Protein AF-A0A392P6P4-F1 (afdb_monomer_lite)

pLDDT: mean 94.8, std 5.85, range [71.12, 98.56]

Structure (mmCIF, N/CA/C/O backbone):
data_AF-A0A392P6P4-F1
#
_entry.id   AF-A0A392P6P4-F1
#
loop_
_atom_site.group_PDB
_atom_site.id
_atom_site.type_symbol
_atom_site.label_atom_id
_atom_site.label_alt_id
_atom_site.label_comp_id
_atom_site.label_asym_id
_atom_site.label_entity_id
_atom_site.label_seq_id
_atom_site.pdbx_PDB_ins_code
_atom_site.Cartn_x
_atom_site.Cartn_y
_atom_site.Cartn_z
_atom_site.occupancy
_atom_site.B_iso_or_equiv
_atom_site.auth_seq_id
_atom_site.auth_comp_id
_atom_site.auth_asym_id
_atom_site.auth_atom_id
_atom_site.pdbx_PDB_model_num
ATOM 1 N N . GLY A 1 1 ? 2.459 -21.349 18.134 1.00 71.12 1 GLY A N 1
ATOM 2 C CA . GLY A 1 1 ? 2.414 -20.544 16.908 1.00 71.12 1 GLY A CA 1
ATOM 3 C C . GLY A 1 1 ? 3.276 -21.238 15.891 1.00 71.12 1 GLY A C 1
ATOM 4 O O . GLY A 1 1 ? 4.379 -21.629 16.244 1.00 71.12 1 GLY A O 1
ATOM 5 N N . ASP A 1 2 ? 2.735 -21.455 14.705 1.00 93.81 2 ASP A N 1
ATOM 6 C CA . ASP A 1 2 ? 3.400 -2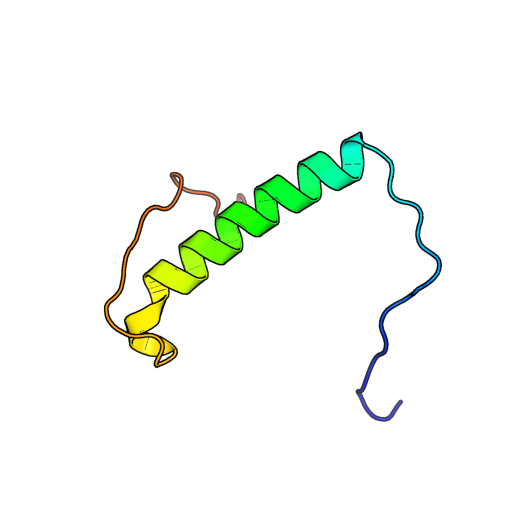2.001 13.513 1.00 93.81 2 ASP A CA 1
ATOM 7 C C . ASP A 1 2 ? 4.219 -20.945 12.749 1.00 93.81 2 ASP A C 1
ATOM 9 O O . ASP A 1 2 ? 5.042 -21.305 11.916 1.00 93.81 2 ASP A O 1
ATOM 13 N N . GLY A 1 3 ? 4.062 -19.664 13.098 1.00 96.31 3 GLY A N 1
ATOM 14 C CA . GLY A 1 3 ? 4.782 -18.544 12.483 1.00 96.31 3 GLY A CA 1
ATOM 15 C C . GLY A 1 3 ? 3.956 -17.808 11.431 1.00 96.31 3 GLY A C 1
ATOM 16 O O . GLY A 1 3 ? 4.369 -16.738 10.988 1.00 96.31 3 GLY A O 1
ATOM 17 N N . ASP A 1 4 ? 2.778 -18.336 11.101 1.00 97.25 4 ASP A N 1
ATOM 18 C CA . ASP A 1 4 ? 1.832 -17.702 10.197 1.00 97.25 4 ASP A CA 1
ATOM 19 C C . ASP A 1 4 ? 0.950 -16.687 10.938 1.00 97.25 4 ASP A C 1
ATOM 21 O O . ASP A 1 4 ? 0.852 -16.660 12.171 1.00 97.25 4 ASP A O 1
ATOM 25 N N . TYR A 1 5 ? 0.305 -15.820 10.163 1.00 95.75 5 TYR A N 1
ATOM 26 C CA . TYR A 1 5 ? -0.638 -14.825 10.657 1.00 95.75 5 TYR A CA 1
ATOM 27 C C . TYR A 1 5 ? -1.832 -14.701 9.709 1.00 95.75 5 TYR A C 1
ATOM 29 O O . TYR A 1 5 ? -1.769 -15.075 8.538 1.00 95.75 5 TYR A O 1
ATOM 37 N N . GLU 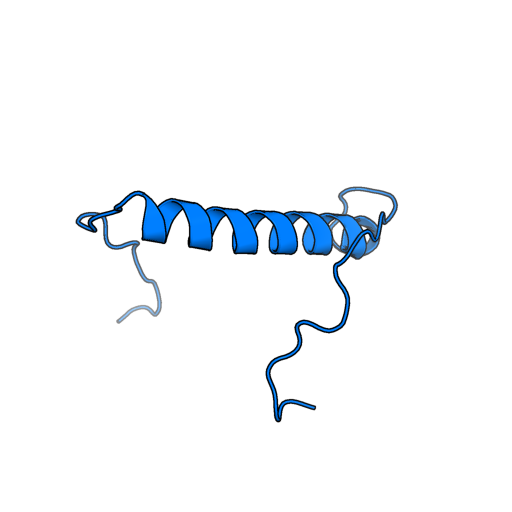A 1 6 ? -2.921 -14.124 10.211 1.00 96.56 6 GLU A N 1
ATOM 38 C CA . GLU A 1 6 ? -4.088 -13.763 9.412 1.00 96.56 6 GLU A CA 1
ATOM 39 C C . GLU A 1 6 ? -4.413 -12.274 9.551 1.00 96.56 6 GLU A C 1
ATOM 41 O O . GLU A 1 6 ? -4.078 -11.625 10.544 1.00 96.56 6 GLU A O 1
ATOM 46 N N . LEU A 1 7 ? -5.068 -11.716 8.532 1.00 97.25 7 LEU A N 1
ATOM 47 C CA . LEU A 1 7 ? -5.519 -10.329 8.564 1.00 97.25 7 LEU A CA 1
ATOM 48 C C . LEU A 1 7 ? -6.727 -10.180 9.494 1.00 97.25 7 LEU A C 1
ATOM 50 O O . LEU A 1 7 ? -7.718 -10.904 9.365 1.00 97.25 7 LEU A O 1
ATOM 54 N N . VAL A 1 8 ? -6.683 -9.174 10.367 1.00 97.25 8 VAL A N 1
ATOM 55 C CA . VAL A 1 8 ? -7.831 -8.779 11.193 1.00 97.25 8 VAL A CA 1
ATOM 56 C C . VAL A 1 8 ? -8.899 -8.149 10.298 1.00 97.25 8 VAL A C 1
ATOM 58 O O . VAL A 1 8 ? -8.653 -7.140 9.641 1.00 97.25 8 VAL A O 1
ATOM 61 N N . LYS A 1 9 ? -10.092 -8.750 10.263 1.00 96.69 9 LYS A N 1
ATOM 62 C CA . LYS A 1 9 ? -11.185 -8.326 9.368 1.00 96.69 9 LYS A CA 1
ATOM 63 C C . LYS A 1 9 ? -12.100 -7.255 9.963 1.00 96.69 9 LYS A C 1
ATOM 65 O O . LYS A 1 9 ? -12.745 -6.536 9.208 1.00 96.69 9 LYS A O 1
ATOM 70 N N . ASP A 1 10 ? -12.172 -7.163 11.287 1.00 97.06 10 ASP A N 1
ATOM 71 C CA . ASP A 1 10 ? -13.089 -6.261 11.991 1.00 97.06 10 ASP A CA 1
ATOM 72 C C . ASP A 1 10 ? -12.384 -4.949 12.369 1.00 97.06 10 ASP A C 1
ATOM 74 O O . ASP A 1 10 ? -11.978 -4.735 13.510 1.00 97.06 10 ASP A O 1
ATOM 78 N N . VAL A 1 11 ? -12.150 -4.101 11.362 1.00 97.00 11 VAL A N 1
ATOM 79 C CA . VAL A 1 11 ? -11.472 -2.802 11.508 1.00 97.00 11 VAL A CA 1
ATOM 80 C C . VAL A 1 11 ? -12.301 -1.709 10.839 1.00 97.00 11 VAL A C 1
ATOM 82 O O . VAL A 1 11 ? -12.835 -1.888 9.744 1.00 97.00 11 VAL A O 1
ATOM 85 N N . ILE A 1 12 ? -12.400 -0.555 11.500 1.00 97.12 12 ILE A N 1
ATOM 86 C CA . ILE A 1 12 ? -13.167 0.596 11.019 1.00 97.12 12 ILE A CA 1
ATOM 87 C C . ILE A 1 12 ? -12.264 1.508 10.189 1.00 97.12 12 ILE A C 1
ATOM 89 O O . ILE A 1 12 ? -11.151 1.840 10.591 1.00 97.12 12 ILE A O 1
ATOM 93 N N . PHE A 1 13 ? -12.787 1.959 9.050 1.00 97.94 13 PHE A N 1
ATOM 94 C CA . PHE A 1 13 ? -12.117 2.902 8.162 1.00 97.94 13 PHE A CA 1
ATOM 95 C C . PHE A 1 13 ? -12.991 4.131 7.946 1.00 97.94 13 PHE A C 1
ATOM 97 O O . PHE A 1 13 ? -13.987 4.059 7.218 1.00 97.94 13 PHE A O 1
ATOM 104 N N . ASP A 1 14 ? -12.592 5.250 8.544 1.00 97.88 14 ASP A N 1
ATOM 105 C CA . ASP A 1 14 ? -13.151 6.563 8.240 1.00 97.88 14 ASP A CA 1
ATOM 106 C C . ASP A 1 14 ? -12.467 7.193 7.012 1.00 97.88 14 ASP A C 1
ATOM 108 O O . ASP A 1 14 ? -11.496 6.663 6.458 1.00 97.88 14 ASP A O 1
ATOM 112 N N . ASP A 1 15 ? -12.993 8.329 6.555 1.00 98.56 15 ASP A N 1
ATOM 113 C CA . ASP A 1 15 ? -12.468 9.008 5.368 1.00 98.56 15 ASP A CA 1
ATOM 114 C C . ASP A 1 15 ? -11.032 9.494 5.572 1.00 98.56 15 ASP A C 1
ATOM 116 O O . ASP A 1 15 ? -10.218 9.438 4.649 1.00 98.56 15 ASP A O 1
ATOM 120 N N . TYR A 1 16 ? -10.698 9.930 6.788 1.00 98.12 16 TYR A N 1
ATOM 121 C CA . TYR A 1 16 ? -9.351 10.376 7.121 1.00 98.12 16 TYR A CA 1
ATOM 122 C C . TYR A 1 16 ? -8.334 9.236 6.967 1.00 98.12 16 TYR A C 1
ATOM 124 O O . TYR A 1 16 ? -7.325 9.395 6.272 1.00 98.12 16 TYR A O 1
ATOM 132 N N . LEU A 1 17 ? -8.614 8.071 7.554 1.00 98.31 17 LEU A N 1
ATOM 133 C CA . LEU A 1 17 ? -7.756 6.895 7.484 1.00 98.31 17 LEU A CA 1
ATOM 134 C C . LEU A 1 17 ? -7.623 6.394 6.045 1.00 98.31 17 LEU A C 1
ATOM 136 O O . LEU A 1 17 ? -6.507 6.151 5.586 1.00 98.31 17 LEU A O 1
ATOM 140 N N . ARG A 1 18 ? -8.729 6.312 5.295 1.00 98.06 18 ARG A N 1
ATOM 141 C CA . ARG A 1 18 ? -8.706 5.912 3.876 1.00 98.06 18 ARG A CA 1
ATOM 142 C C . ARG A 1 18 ? -7.824 6.831 3.038 1.00 98.06 18 ARG A C 1
ATOM 144 O O . ARG A 1 18 ? -7.024 6.347 2.242 1.00 98.06 18 ARG A O 1
ATOM 151 N N . GLN A 1 19 ? -7.924 8.144 3.240 1.00 98.44 19 GLN A N 1
ATOM 152 C CA . GLN A 1 19 ? -7.105 9.115 2.514 1.00 98.44 19 GLN A CA 1
ATOM 153 C C . GLN A 1 19 ? -5.615 8.985 2.836 1.00 98.44 19 GLN A C 1
ATOM 155 O O . GLN A 1 19 ? -4.784 9.193 1.955 1.00 98.44 19 GLN A O 1
ATOM 160 N N . LYS A 1 20 ? -5.252 8.664 4.082 1.00 98.06 20 LYS A N 1
ATOM 161 C CA . LYS A 1 20 ? -3.848 8.456 4.463 1.00 98.06 20 LYS A CA 1
ATOM 162 C C . LYS A 1 20 ? -3.290 7.158 3.886 1.00 98.06 20 LYS A C 1
ATOM 164 O O . LYS A 1 20 ? -2.212 7.197 3.303 1.00 98.06 20 LYS A O 1
ATOM 169 N N . LEU A 1 21 ? -4.045 6.062 3.964 1.00 98.25 21 LEU A N 1
ATOM 170 C CA . LEU A 1 21 ? -3.649 4.776 3.384 1.00 98.25 21 LEU A CA 1
ATOM 171 C C . LEU A 1 21 ? -3.441 4.875 1.870 1.00 98.25 21 LEU A C 1
ATOM 173 O O . LEU A 1 21 ? -2.415 4.427 1.373 1.00 98.25 21 LEU A O 1
ATOM 177 N N . ALA A 1 22 ? -4.351 5.544 1.157 1.00 97.94 22 ALA A N 1
ATOM 178 C CA . ALA A 1 22 ? -4.234 5.729 -0.288 1.00 97.94 22 ALA A CA 1
ATOM 179 C C . ALA A 1 22 ? -2.977 6.523 -0.697 1.00 97.94 22 ALA A C 1
ATOM 181 O O . ALA A 1 22 ? -2.406 6.270 -1.754 1.00 97.94 22 ALA A O 1
ATOM 182 N N . LYS A 1 23 ? -2.520 7.477 0.132 1.00 96.62 23 LYS A N 1
ATOM 183 C CA . LYS A 1 23 ? -1.278 8.224 -0.136 1.00 96.62 23 LYS A CA 1
ATOM 184 C C . LYS A 1 23 ? -0.049 7.323 -0.057 1.00 96.62 23 LYS A C 1
ATOM 186 O O . LYS A 1 23 ? 0.786 7.382 -0.949 1.00 96.62 23 LYS A O 1
ATOM 191 N N . THR A 1 24 ? 0.030 6.482 0.970 1.00 96.94 24 THR A N 1
ATOM 192 C CA . THR A 1 24 ? 1.127 5.516 1.116 1.00 96.94 24 THR A CA 1
ATOM 193 C C . THR A 1 24 ? 1.054 4.415 0.057 1.00 96.94 24 THR A C 1
ATOM 195 O O . THR A 1 24 ? 2.074 4.028 -0.496 1.00 96.94 24 THR A O 1
ATOM 198 N N . GLU A 1 25 ? -0.141 3.940 -0.298 1.00 97.94 25 GLU A N 1
ATOM 199 C CA . GLU A 1 25 ? -0.306 2.971 -1.388 1.00 97.94 25 GLU A CA 1
ATOM 200 C C . GLU A 1 25 ? 0.207 3.528 -2.726 1.00 97.94 25 GLU A C 1
ATOM 202 O O . GLU A 1 25 ? 0.876 2.816 -3.474 1.00 97.94 25 GLU A O 1
ATOM 207 N N . ALA A 1 26 ? -0.049 4.808 -3.019 1.00 97.38 26 ALA A N 1
ATOM 208 C CA . ALA A 1 26 ? 0.453 5.454 -4.230 1.00 97.38 26 ALA A CA 1
ATOM 209 C C . ALA A 1 26 ? 1.991 5.491 -4.285 1.00 97.38 26 ALA A C 1
ATOM 211 O O . ALA A 1 26 ? 2.566 5.237 -5.344 1.00 97.38 26 ALA A O 1
ATOM 212 N N . GLU A 1 27 ? 2.646 5.759 -3.155 1.00 97.25 27 GLU A N 1
ATOM 213 C CA . GLU A 1 27 ? 4.105 5.714 -3.024 1.00 97.25 27 GLU A CA 1
ATOM 214 C C . GLU A 1 27 ? 4.651 4.293 -3.234 1.00 97.25 27 GLU A C 1
ATOM 216 O O . GLU A 1 27 ? 5.508 4.091 -4.091 1.00 97.25 27 GLU A O 1
ATOM 221 N N . LEU A 1 28 ? 4.074 3.283 -2.573 1.00 97.44 28 LEU A N 1
ATOM 222 C CA . LEU A 1 28 ? 4.487 1.881 -2.735 1.00 97.44 28 LEU A CA 1
ATOM 223 C C . LEU A 1 28 ? 4.331 1.384 -4.179 1.00 97.44 28 LEU A C 1
ATOM 225 O O . LEU A 1 28 ? 5.164 0.631 -4.687 1.00 97.44 28 LEU A O 1
ATOM 229 N N . LEU A 1 29 ? 3.274 1.807 -4.878 1.00 97.44 29 LEU A N 1
ATOM 230 C CA . LEU A 1 29 ? 3.090 1.489 -6.295 1.00 97.44 29 LEU A CA 1
ATOM 231 C C . LEU A 1 29 ? 4.127 2.183 -7.189 1.00 97.44 29 LEU A C 1
ATOM 233 O O . LEU A 1 29 ? 4.491 1.629 -8.230 1.00 97.44 29 LEU A O 1
ATOM 237 N N . ALA A 1 30 ? 4.597 3.374 -6.814 1.00 96.62 30 ALA A N 1
ATOM 238 C CA . ALA A 1 30 ? 5.677 4.061 -7.512 1.00 96.62 30 ALA A CA 1
ATOM 239 C C . ALA A 1 30 ? 7.028 3.365 -7.272 1.00 96.62 30 ALA A C 1
ATOM 241 O O . ALA A 1 30 ? 7.749 3.095 -8.235 1.00 96.62 30 ALA A O 1
ATOM 242 N N . GLU A 1 31 ? 7.328 2.965 -6.034 1.00 96.50 31 GLU A N 1
ATOM 243 C CA . GLU A 1 31 ? 8.520 2.171 -5.703 1.00 96.50 31 GLU A CA 1
ATOM 244 C C . GLU A 1 31 ? 8.539 0.852 -6.459 1.00 96.50 31 GLU A C 1
ATOM 246 O O . GLU A 1 31 ? 9.521 0.533 -7.130 1.00 96.50 31 GLU A O 1
ATOM 251 N N . LYS A 1 32 ? 7.415 0.127 -6.444 1.00 97.00 32 LYS A N 1
ATOM 252 C CA . LYS A 1 32 ? 7.244 -1.127 -7.177 1.00 97.00 32 LYS A CA 1
ATOM 253 C C . LYS A 1 32 ? 7.606 -0.982 -8.660 1.00 97.00 32 LYS A C 1
ATOM 255 O O . LYS A 1 32 ? 8.305 -1.834 -9.207 1.00 97.00 32 LYS A O 1
ATOM 260 N N . LYS A 1 33 ? 7.164 0.101 -9.311 1.00 97.00 33 LYS A N 1
ATOM 261 C CA . LYS A 1 33 ? 7.507 0.402 -10.714 1.00 97.00 33 LYS A CA 1
ATOM 262 C C . LYS A 1 33 ? 8.975 0.788 -10.888 1.00 97.00 33 LYS A C 1
ATOM 264 O O . LYS A 1 33 ? 9.591 0.404 -11.884 1.00 97.00 33 LYS A O 1
ATOM 269 N N . CYS A 1 34 ? 9.555 1.502 -9.928 1.00 97.06 34 CYS A N 1
ATOM 270 C CA . CYS A 1 34 ? 10.974 1.845 -9.950 1.00 97.06 34 CYS A CA 1
ATOM 271 C C . CYS A 1 34 ? 11.853 0.584 -9.892 1.00 97.06 34 CYS A C 1
ATOM 273 O O . CYS A 1 34 ? 12.840 0.460 -10.620 1.00 97.06 34 CYS A O 1
ATOM 275 N N . VAL A 1 35 ? 11.433 -0.429 -9.131 1.00 97.44 35 VAL A N 1
ATOM 276 C CA . VAL A 1 35 ? 12.133 -1.719 -9.040 1.00 97.44 35 VAL A CA 1
ATOM 277 C C . VAL A 1 35 ? 11.635 -2.775 -10.036 1.00 97.44 35 VAL A C 1
ATOM 279 O O . VAL A 1 35 ? 11.995 -3.942 -9.906 1.00 97.44 35 VAL A O 1
ATOM 282 N N . ALA A 1 36 ? 10.877 -2.400 -11.076 1.00 98.06 36 ALA A N 1
ATOM 283 C CA . ALA A 1 36 ? 10.333 -3.349 -12.064 1.00 98.06 36 ALA A CA 1
ATOM 284 C C . ALA A 1 36 ? 11.410 -4.228 -12.738 1.00 98.06 36 ALA A C 1
ATOM 286 O O . ALA A 1 36 ? 11.175 -5.396 -13.058 1.00 98.06 36 ALA A O 1
ATOM 287 N N . HIS A 1 37 ? 12.618 -3.679 -12.883 1.00 96.94 37 HIS A N 1
ATOM 288 C CA . HIS A 1 37 ? 13.795 -4.361 -13.421 1.00 96.94 37 HIS A CA 1
ATOM 289 C C . HIS A 1 37 ? 14.375 -5.450 -12.498 1.00 96.94 37 HIS A C 1
ATOM 291 O O . HIS A 1 37 ? 15.207 -6.239 -12.939 1.00 96.94 37 HIS A O 1
ATOM 297 N N . LEU A 1 38 ? 13.935 -5.505 -11.238 1.00 98.00 38 LEU A N 1
ATOM 298 C CA . LEU A 1 38 ? 14.327 -6.499 -10.233 1.00 98.00 38 LEU A CA 1
ATOM 299 C C . LEU A 1 38 ? 13.197 -7.486 -9.917 1.00 98.00 38 LEU A C 1
ATOM 301 O O . LEU A 1 38 ? 13.459 -8.587 -9.442 1.00 98.00 38 LEU A O 1
ATOM 305 N N . THR A 1 39 ? 11.945 -7.109 -10.178 1.00 96.50 39 THR A N 1
ATOM 306 C CA . THR A 1 39 ? 10.758 -7.925 -9.873 1.00 96.50 39 THR A CA 1
ATOM 307 C C . THR A 1 39 ? 10.262 -8.751 -11.060 1.00 96.50 39 THR A C 1
ATOM 309 O O . THR A 1 39 ? 9.3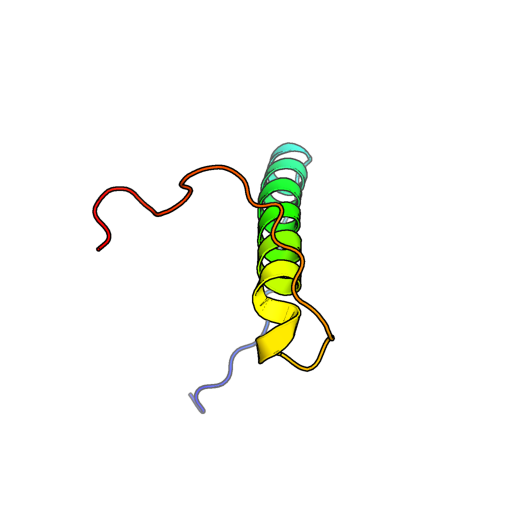49 -9.558 -10.905 1.00 96.50 39 THR A O 1
ATOM 312 N N . GLY A 1 40 ? 10.856 -8.575 -12.245 1.00 95.00 40 GLY A N 1
ATOM 313 C CA . GLY A 1 40 ? 10.431 -9.255 -13.471 1.00 95.00 40 GLY A CA 1
ATOM 314 C C . GLY A 1 40 ? 9.230 -8.598 -14.161 1.00 95.00 40 GLY A C 1
ATOM 315 O O . GLY A 1 40 ? 8.654 -9.194 -15.067 1.00 95.00 40 GLY A O 1
ATOM 316 N N . GLU A 1 41 ? 8.862 -7.375 -13.764 1.00 95.25 41 GLU A N 1
ATOM 317 C CA . GLU A 1 41 ? 7.749 -6.619 -14.358 1.00 95.25 41 GLU A CA 1
ATOM 318 C C . GLU A 1 41 ? 8.163 -5.772 -15.577 1.00 95.25 41 GLU A C 1
ATOM 320 O O . GLU A 1 41 ? 7.304 -5.241 -16.279 1.00 95.25 41 GLU A O 1
ATOM 325 N N . GLY A 1 42 ? 9.464 -5.678 -15.878 1.00 95.00 42 GLY A N 1
ATOM 326 C CA . GLY A 1 42 ? 9.980 -5.057 -17.101 1.00 95.00 42 GLY A CA 1
ATOM 327 C C . GLY A 1 42 ? 11.035 -3.987 -16.837 1.00 95.00 42 G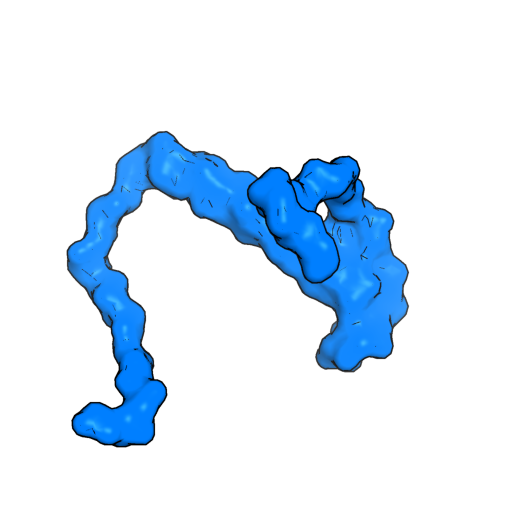LY A C 1
ATOM 328 O O . GLY A 1 42 ? 11.881 -4.136 -15.961 1.00 95.00 42 GLY A O 1
ATOM 329 N N . ILE A 1 43 ? 11.024 -2.915 -17.632 1.00 96.19 43 ILE A N 1
ATOM 330 C CA . ILE A 1 43 ? 11.958 -1.792 -17.468 1.00 96.19 43 ILE A CA 1
ATOM 331 C C . ILE A 1 43 ? 11.477 -0.892 -16.324 1.00 96.19 43 ILE A C 1
ATOM 333 O O . ILE A 1 43 ? 10.290 -0.595 -16.213 1.00 96.19 43 ILE A O 1
ATOM 337 N N . ALA A 1 44 ? 12.420 -0.441 -15.500 1.00 96.75 44 ALA A N 1
ATOM 338 C CA . ALA A 1 44 ? 12.181 0.488 -14.404 1.00 96.75 44 ALA A CA 1
ATOM 339 C C . ALA A 1 44 ? 11.610 1.833 -14.865 1.00 96.75 44 ALA A C 1
ATOM 341 O O . ALA A 1 44 ? 12.114 2.437 -15.814 1.00 96.75 44 ALA A O 1
ATOM 342 N N . VAL A 1 45 ? 10.636 2.347 -14.114 1.00 96.06 45 VAL A N 1
ATOM 343 C CA . VAL A 1 45 ? 10.201 3.746 -14.193 1.00 96.06 45 VAL A CA 1
ATOM 344 C C . VAL A 1 45 ? 10.153 4.308 -12.778 1.00 96.06 45 VAL A C 1
ATOM 346 O O . VAL A 1 45 ? 9.316 3.894 -11.979 1.00 96.06 45 VAL A O 1
ATOM 349 N N . CYS A 1 46 ? 11.063 5.232 -12.471 1.00 95.62 46 CYS A N 1
ATOM 350 C CA . CYS A 1 46 ? 11.205 5.828 -11.146 1.00 95.62 46 CYS A CA 1
ATOM 351 C C . CYS A 1 46 ? 10.640 7.250 -11.143 1.00 95.62 46 CYS A C 1
ATOM 353 O O . CYS A 1 46 ? 11.283 8.175 -11.636 1.00 95.62 46 CYS A O 1
ATOM 355 N N . ASP A 1 47 ? 9.439 7.394 -10.589 1.00 94.69 47 ASP A N 1
ATOM 356 C CA . ASP A 1 47 ? 8.769 8.670 -10.322 1.00 94.69 47 ASP A CA 1
ATOM 357 C C . ASP A 1 47 ? 8.389 8.708 -8.837 1.00 94.69 47 ASP A C 1
ATOM 359 O O . ASP A 1 47 ? 7.239 8.494 -8.454 1.00 94.69 47 ASP A O 1
ATOM 363 N N . LEU A 1 48 ? 9.415 8.825 -7.993 1.00 92.25 48 LEU A N 1
ATOM 364 C CA . LEU A 1 48 ? 9.275 8.828 -6.541 1.00 92.25 48 LEU A CA 1
ATOM 365 C C . LEU A 1 48 ? 9.207 10.266 -6.016 1.00 92.25 48 LEU A C 1
ATOM 367 O O . LEU A 1 48 ? 9.836 11.159 -6.597 1.00 92.25 48 LEU A O 1
ATOM 371 N N . PRO A 1 49 ? 8.487 10.506 -4.903 1.00 82.88 49 PRO A N 1
ATOM 372 C CA . PRO A 1 49 ? 8.667 11.739 -4.148 1.00 82.88 49 PRO A CA 1
ATOM 373 C C . PRO A 1 49 ? 10.136 11.883 -3.697 1.00 82.88 49 PRO A C 1
ATOM 375 O O . PRO A 1 49 ? 10.933 10.951 -3.805 1.00 82.88 49 PRO A O 1
ATOM 378 N N . GLY A 1 50 ? 10.514 13.073 -3.213 1.00 78.12 50 GLY A N 1
ATOM 379 C CA . GLY A 1 50 ? 11.816 13.268 -2.557 1.00 78.12 50 GLY A CA 1
ATOM 380 C C . GLY A 1 50 ? 11.991 12.355 -1.335 1.00 78.12 50 GLY A C 1
ATOM 381 O O . GLY A 1 50 ? 11.170 11.485 -1.090 1.00 78.12 50 GLY A O 1
ATOM 382 N N . ASP A 1 51 ? 13.040 12.562 -0.544 1.00 78.12 51 ASP A 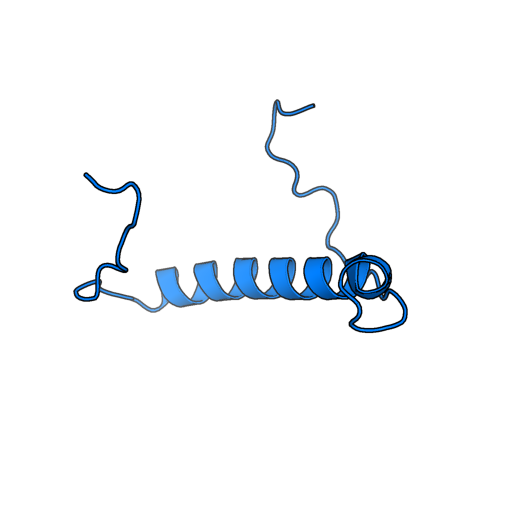N 1
ATOM 383 C CA . ASP A 1 51 ? 13.373 11.648 0.555 1.00 78.12 51 ASP A CA 1
ATOM 384 C C . ASP A 1 51 ? 12.212 11.435 1.553 1.00 78.12 51 ASP A C 1
ATOM 386 O O . ASP A 1 51 ? 11.805 12.359 2.265 1.00 78.12 51 ASP A O 1
ATOM 390 N N . THR A 1 52 ? 11.672 10.214 1.564 1.00 92.94 52 THR A N 1
ATOM 391 C CA . THR A 1 52 ? 10.653 9.726 2.503 1.00 92.94 52 THR A CA 1
ATOM 392 C C . THR A 1 52 ? 11.225 8.745 3.527 1.00 92.94 52 THR A C 1
ATOM 394 O O . THR A 1 52 ? 10.469 8.208 4.340 1.00 92.94 52 THR A O 1
ATOM 397 N N . MET A 1 53 ? 12.552 8.551 3.547 1.00 94.56 53 MET A N 1
ATOM 398 C CA . MET A 1 53 ? 13.235 7.779 4.583 1.00 94.56 53 MET A CA 1
ATOM 399 C C . MET A 1 53 ? 12.899 8.340 5.970 1.00 94.56 53 MET A C 1
ATOM 401 O O . MET A 1 53 ? 12.809 9.558 6.176 1.00 94.56 53 MET A O 1
ATOM 405 N N . LEU A 1 54 ? 12.687 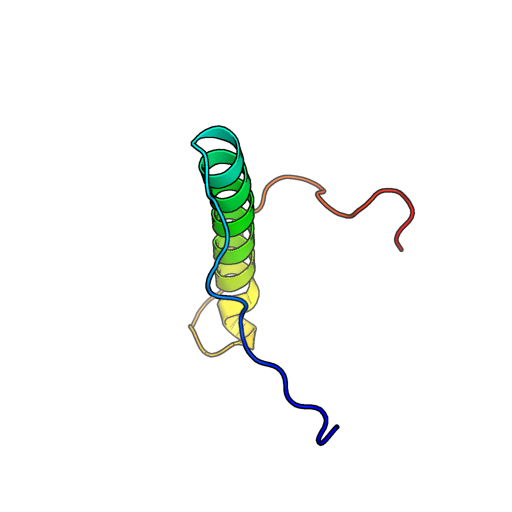7.449 6.943 1.00 94.31 54 LEU A N 1
ATOM 406 C CA . LEU A 1 54 ? 12.327 7.885 8.284 1.00 94.31 54 LEU A CA 1
ATOM 407 C C . LEU A 1 54 ? 13.503 8.632 8.933 1.00 94.31 54 LEU A C 1
ATOM 409 O O . LEU A 1 54 ? 14.656 8.200 8.837 1.00 94.31 54 LEU A O 1
ATOM 413 N N . PRO A 1 55 ? 13.239 9.738 9.650 1.00 95.44 55 PRO A N 1
ATOM 414 C CA . PRO A 1 55 ? 14.294 10.473 10.330 1.00 95.44 55 PRO A CA 1
ATOM 415 C C . PRO A 1 55 ? 15.070 9.590 11.317 1.00 95.44 55 PRO A C 1
ATOM 417 O O . PRO A 1 55 ? 14.499 9.066 12.274 1.00 95.44 55 PRO A O 1
ATOM 420 N N . GLY A 1 56 ? 16.386 9.497 11.122 1.00 94.56 56 GLY A N 1
ATOM 421 C CA . GLY A 1 56 ? 17.296 8.757 12.003 1.00 94.56 56 GLY A CA 1
ATOM 422 C C . GLY A 1 56 ? 17.668 7.353 11.522 1.00 94.56 56 GLY A C 1
ATOM 423 O O . GLY A 1 56 ? 18.473 6.703 12.189 1.00 94.56 56 GLY A O 1
ATOM 424 N N . GLU A 1 57 ? 17.137 6.901 10.387 1.00 89.62 57 GLU A N 1
ATOM 425 C CA . GLU A 1 57 ? 17.589 5.681 9.710 1.00 89.62 57 GLU A CA 1
ATOM 426 C C . GLU A 1 57 ? 18.799 5.979 8.796 1.00 89.62 57 GLU A C 1
ATOM 428 O O . GLU A 1 57 ? 18.956 7.102 8.311 1.00 89.62 57 GLU A O 1
ATOM 433 N N . MET A 1 58 ? 19.695 4.994 8.626 1.00 74.25 58 MET A N 1
ATOM 434 C CA . MET A 1 58 ? 20.877 5.030 7.743 1.00 74.25 58 MET A CA 1
ATOM 435 C C . MET A 1 58 ? 20.923 3.789 6.861 1.00 74.25 58 MET A C 1
ATOM 437 O O . MET A 1 58 ? 20.583 2.702 7.384 1.00 74.25 58 MET A O 1
#

Radius of gyration: 15.84 Å; chains: 1; bounding box: 34×35×34 Å

Sequence (58 aa):
GDGDYELVKDVIFDDYLRQKLAKTEAELLAEKKCVAHLTGEGIAVCDLPGDTMLPGEM

Foldseek 3Di:
DPPDDDDDPPDDDDPVNVVVVVVVVVQVVLVCQQCCVVVVVDDHDHDHDPDPPDPPDD

Secondary structure (DSSP, 8-state):
--S-----------HHHHHHHHHHHHHHHHHHHHTHHHHTS-S------S--PPTT--

Organism: NCBI:txid97028